Protein AF-A0A8J5T764-F1 (afdb_mo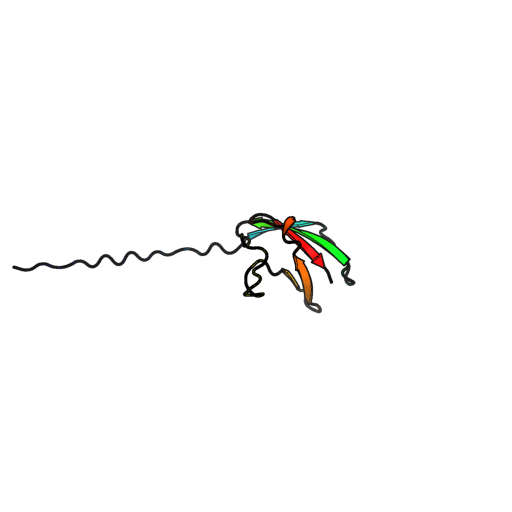nomer_lite)

Structure (mmCIF, N/CA/C/O backbone):
data_AF-A0A8J5T764-F1
#
_entry.id   AF-A0A8J5T764-F1
#
loop_
_atom_site.group_PDB
_atom_site.id
_atom_site.type_symbol
_atom_site.label_atom_id
_atom_site.label_alt_id
_atom_site.label_comp_id
_atom_site.label_asym_id
_atom_site.label_entity_id
_atom_site.label_seq_id
_atom_site.pdbx_PDB_ins_code
_atom_site.Cartn_x
_atom_site.Cartn_y
_atom_site.Cartn_z
_atom_site.occupancy
_atom_site.B_iso_or_equiv
_atom_site.auth_seq_id
_atom_site.auth_comp_id
_atom_site.auth_asym_id
_atom_site.auth_atom_id
_atom_site.pdbx_PDB_model_num
ATOM 1 N N . MET A 1 1 ? -49.563 -41.554 5.116 1.00 42.31 1 MET A N 1
ATOM 2 C CA . MET A 1 1 ? -48.183 -41.198 5.513 1.00 42.31 1 MET A CA 1
ATOM 3 C C . MET A 1 1 ? -47.397 -40.992 4.236 1.00 42.31 1 MET A C 1
ATOM 5 O O . MET A 1 1 ? -47.306 -41.958 3.507 1.00 42.31 1 MET A O 1
ATOM 9 N N . ASN A 1 2 ? -46.954 -39.773 3.913 1.00 38.25 2 ASN A N 1
ATOM 10 C CA . ASN A 1 2 ? -45.962 -39.508 2.859 1.00 38.25 2 ASN A CA 1
ATOM 11 C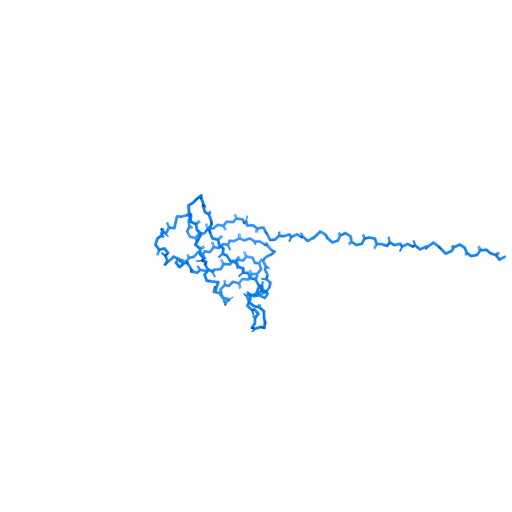 C . ASN A 1 2 ? -45.418 -38.085 3.049 1.00 38.25 2 ASN A C 1
ATOM 13 O O . ASN A 1 2 ? -45.900 -37.121 2.458 1.00 38.25 2 ASN A O 1
ATOM 17 N N . THR A 1 3 ? -44.442 -37.958 3.943 1.00 43.66 3 THR A N 1
ATOM 18 C CA . THR A 1 3 ? -43.759 -36.698 4.245 1.00 43.66 3 THR A CA 1
ATOM 19 C C . THR A 1 3 ? -42.656 -36.498 3.210 1.00 43.66 3 THR A C 1
ATOM 21 O O . THR A 1 3 ? -41.603 -37.126 3.294 1.00 43.66 3 THR A O 1
ATOM 24 N N . ARG A 1 4 ? -42.899 -35.665 2.193 1.00 49.91 4 ARG A N 1
ATOM 25 C CA . ARG A 1 4 ? -41.852 -35.248 1.250 1.00 49.91 4 ARG A CA 1
ATOM 26 C C . ARG A 1 4 ? -41.084 -34.093 1.886 1.00 49.91 4 ARG A C 1
ATOM 28 O O . ARG A 1 4 ? -41.552 -32.961 1.891 1.00 49.91 4 ARG A O 1
ATOM 35 N N . TRP A 1 5 ? -39.929 -34.407 2.459 1.00 51.12 5 TRP A N 1
ATOM 36 C CA . TRP A 1 5 ? -38.980 -33.429 2.977 1.00 51.12 5 TRP A CA 1
ATOM 37 C C . TRP A 1 5 ? -38.359 -32.681 1.794 1.00 51.12 5 TRP A C 1
ATOM 39 O O . TRP A 1 5 ? -37.525 -33.228 1.075 1.00 51.12 5 TRP A O 1
ATOM 49 N N . ALA A 1 6 ? -38.804 -31.451 1.547 1.00 52.25 6 ALA A N 1
ATOM 50 C CA . ALA A 1 6 ? -38.143 -30.558 0.607 1.00 52.25 6 ALA A CA 1
ATOM 51 C C . ALA A 1 6 ? -36.915 -29.952 1.305 1.00 52.25 6 ALA A C 1
ATOM 53 O O . ALA A 1 6 ? -37.043 -29.063 2.144 1.00 52.25 6 ALA A O 1
ATOM 54 N N . LEU A 1 7 ? -35.727 -30.470 0.991 1.00 55.59 7 LEU A N 1
ATOM 55 C CA . LEU A 1 7 ? -34.456 -29.865 1.385 1.00 55.59 7 LEU A CA 1
ATOM 56 C C . LEU A 1 7 ? -34.249 -28.592 0.551 1.00 55.59 7 LEU A C 1
ATOM 58 O O . LEU A 1 7 ? -33.860 -28.656 -0.613 1.00 55.59 7 LEU A O 1
ATOM 62 N N . LEU A 1 8 ? -34.539 -27.432 1.139 1.00 55.50 8 LEU A N 1
ATOM 63 C CA . LEU A 1 8 ? -34.137 -26.129 0.609 1.00 55.50 8 LEU A CA 1
ATOM 64 C C . LEU A 1 8 ? -32.647 -25.928 0.909 1.00 55.50 8 LEU A C 1
ATOM 66 O O . LEU A 1 8 ? -32.273 -25.479 1.990 1.00 55.50 8 LEU A O 1
ATOM 70 N N . ALA A 1 9 ? -31.789 -26.285 -0.044 1.00 58.59 9 ALA A N 1
ATOM 71 C CA . ALA A 1 9 ? -30.392 -25.873 -0.031 1.00 58.59 9 ALA A CA 1
ATOM 72 C C . ALA A 1 9 ? -30.323 -24.394 -0.448 1.00 58.59 9 ALA A C 1
ATOM 74 O O . ALA A 1 9 ? -30.412 -24.068 -1.631 1.00 58.59 9 ALA A O 1
ATOM 75 N N . ALA A 1 10 ? -30.219 -23.489 0.526 1.00 60.09 10 ALA A N 1
ATOM 76 C CA . ALA A 1 10 ? -29.937 -22.085 0.256 1.00 60.09 10 ALA A CA 1
ATOM 77 C C . ALA A 1 10 ? -28.468 -21.956 -0.172 1.00 60.09 10 ALA A C 1
ATOM 79 O O . ALA A 1 10 ? -27.558 -22.064 0.649 1.00 60.09 10 ALA A O 1
ATOM 80 N N . LEU A 1 11 ? -28.238 -21.761 -1.472 1.00 60.31 11 LEU A N 1
ATOM 81 C CA . LEU A 1 11 ? -26.926 -21.409 -2.002 1.00 60.31 11 LEU A CA 1
ATOM 82 C C . LEU A 1 11 ? -26.638 -19.954 -1.596 1.00 60.31 11 LEU A C 1
ATOM 84 O O . LEU A 1 11 ? -27.105 -19.014 -2.238 1.00 60.31 11 LEU A O 1
ATOM 88 N N . LEU A 1 12 ? -25.902 -19.761 -0.501 1.00 57.75 12 LEU A N 1
ATOM 89 C CA . LEU A 1 12 ? -25.308 -18.469 -0.166 1.00 57.75 12 LEU A CA 1
ATOM 90 C C . LEU A 1 12 ? -24.168 -18.211 -1.158 1.00 57.75 12 LEU A C 1
ATOM 92 O O . LEU A 1 12 ? -23.016 -18.560 -0.913 1.00 57.75 12 LEU A O 1
ATOM 96 N N . LEU A 1 13 ? -24.507 -17.631 -2.309 1.00 57.22 13 LEU A N 1
ATOM 97 C CA . LEU A 1 13 ? -23.542 -17.036 -3.228 1.00 57.22 13 LEU A CA 1
ATOM 98 C C . LEU A 1 13 ? -23.021 -15.747 -2.582 1.00 57.22 13 LEU A C 1
ATOM 100 O O . LEU A 1 13 ? -23.480 -14.651 -2.892 1.00 57.22 13 LEU A O 1
ATOM 104 N N . GLY A 1 14 ? -22.100 -15.884 -1.631 1.00 56.84 14 GLY A N 1
ATOM 105 C CA . GL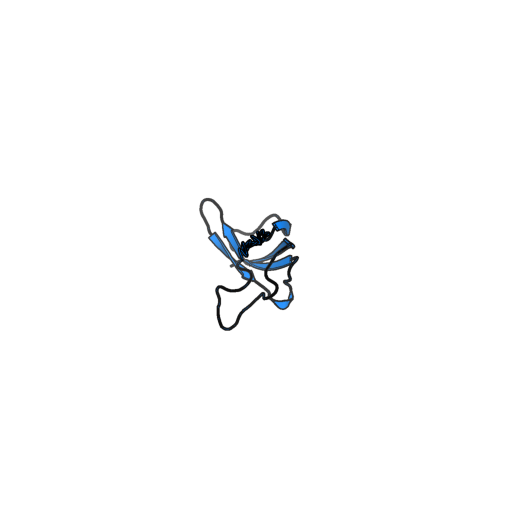Y A 1 14 ? -21.295 -14.759 -1.179 1.00 56.84 14 GLY A CA 1
ATOM 106 C C . GLY A 1 14 ? -20.406 -14.325 -2.336 1.00 56.84 14 GLY A C 1
ATOM 107 O O . GLY A 1 14 ? -19.440 -15.013 -2.661 1.00 56.84 14 GLY A O 1
ATOM 108 N N . ALA A 1 15 ? -20.741 -13.212 -2.987 1.00 60.34 15 ALA A N 1
ATOM 109 C CA . ALA A 1 15 ? -19.782 -12.526 -3.833 1.00 60.34 15 ALA A CA 1
ATOM 110 C C . ALA A 1 15 ? -18.685 -12.007 -2.898 1.00 60.34 15 ALA A C 1
ATOM 112 O O . ALA A 1 15 ? -18.920 -11.097 -2.107 1.00 60.34 15 ALA A O 1
ATOM 113 N N . ALA A 1 16 ? -17.507 -12.628 -2.927 1.00 58.19 16 ALA A N 1
ATOM 114 C CA . ALA A 1 16 ? -16.328 -12.003 -2.358 1.00 58.19 16 ALA A CA 1
ATOM 115 C C . ALA A 1 16 ? -16.038 -10.780 -3.233 1.00 58.19 16 ALA A C 1
ATOM 117 O O . ALA A 1 16 ? -15.454 -10.898 -4.311 1.00 58.19 16 ALA A O 1
ATOM 118 N N . GLU A 1 17 ? -16.541 -9.621 -2.818 1.00 61.06 17 GLU A N 1
ATOM 119 C CA . GLU A 1 17 ? -16.197 -8.343 -3.421 1.00 61.06 17 GLU A CA 1
ATOM 120 C C . GLU A 1 17 ? -14.714 -8.110 -3.119 1.00 61.06 17 GLU A C 1
ATOM 122 O O . GLU A 1 17 ? -14.341 -7.618 -2.057 1.00 61.06 17 GLU A O 1
ATOM 127 N N . GLY A 1 18 ? -13.845 -8.585 -4.016 1.00 70.06 18 GLY A N 1
ATOM 128 C CA . GLY A 1 18 ? -12.413 -8.338 -3.920 1.00 70.06 18 GLY A CA 1
ATOM 129 C C . GLY A 1 18 ? -12.149 -6.836 -3.847 1.00 70.06 18 GLY A C 1
ATOM 130 O O . GLY A 1 18 ? -12.882 -6.043 -4.450 1.00 70.06 18 GLY A O 1
ATOM 131 N N . GLY A 1 19 ? -11.107 -6.451 -3.107 1.00 82.38 19 GLY A N 1
ATOM 132 C CA . GLY A 1 19 ? -10.776 -5.047 -2.891 1.00 82.38 19 GLY A CA 1
ATOM 133 C C . GLY A 1 19 ? -10.698 -4.254 -4.199 1.00 82.38 19 GLY A C 1
ATOM 134 O O . GLY A 1 19 ? -10.133 -4.713 -5.192 1.00 82.38 19 GLY A O 1
ATOM 135 N N . GLN A 1 20 ? -11.288 -3.062 -4.205 1.00 92.00 20 GLN A N 1
ATOM 136 C CA . GLN A 1 20 ? -11.333 -2.158 -5.351 1.00 92.00 20 GLN A CA 1
ATOM 137 C C . GLN A 1 20 ? -10.387 -0.988 -5.116 1.00 92.00 20 GLN A C 1
ATOM 139 O O . GLN A 1 20 ? -10.459 -0.326 -4.083 1.00 92.00 20 GLN A O 1
ATOM 144 N N . ILE A 1 21 ? -9.526 -0.698 -6.090 1.00 94.31 21 ILE A N 1
ATOM 145 C CA . ILE A 1 21 ? -8.642 0.471 -6.057 1.00 94.31 21 ILE A CA 1
ATOM 146 C C . ILE A 1 21 ? -9.333 1.624 -6.787 1.00 94.31 21 ILE A C 1
ATOM 148 O O . ILE A 1 21 ? -9.694 1.499 -7.954 1.00 94.31 21 ILE A O 1
ATOM 152 N N . THR A 1 22 ? -9.486 2.762 -6.113 1.00 96.62 22 THR A N 1
ATOM 153 C CA . THR A 1 22 ? -10.094 3.983 -6.668 1.00 96.62 22 THR A CA 1
ATOM 154 C C . THR A 1 22 ? -9.076 5.078 -6.964 1.00 96.62 22 THR A C 1
ATOM 156 O O . THR A 1 22 ? -9.379 6.011 -7.705 1.00 96.62 22 THR A O 1
ATOM 159 N N . GLY A 1 23 ? -7.865 4.993 -6.409 1.00 95.69 23 GLY A N 1
ATOM 160 C CA . GLY A 1 23 ? -6.847 6.017 -6.616 1.00 95.69 23 GLY A CA 1
ATOM 161 C C . GLY A 1 23 ? -5.496 5.680 -6.003 1.00 95.69 23 GLY A C 1
ATOM 162 O O . GLY A 1 23 ? -5.350 4.726 -5.236 1.00 95.69 23 GLY A O 1
ATOM 163 N N . ARG A 1 24 ? -4.491 6.484 -6.364 1.00 94.94 24 ARG A N 1
ATOM 164 C CA . ARG A 1 24 ? -3.127 6.389 -5.836 1.00 94.94 24 ARG A CA 1
ATOM 165 C C . ARG A 1 24 ? -2.443 7.756 -5.786 1.00 94.94 24 ARG A C 1
ATOM 167 O O . ARG A 1 24 ? -2.691 8.594 -6.653 1.00 94.94 24 ARG A O 1
ATOM 174 N N . SER A 1 25 ? -1.563 7.963 -4.812 1.00 94.69 25 SER A N 1
ATOM 175 C CA . SER A 1 25 ? -0.732 9.163 -4.687 1.00 94.69 25 SER A CA 1
ATOM 176 C C . SER A 1 25 ? 0.622 8.842 -4.038 1.00 94.69 25 SER A C 1
ATOM 178 O O . SER A 1 25 ? 0.627 8.155 -3.017 1.00 94.69 25 SER A O 1
ATOM 180 N N . PRO A 1 26 ? 1.750 9.350 -4.563 1.00 92.69 26 PRO A N 1
ATOM 181 C CA . PRO A 1 26 ? 1.855 10.113 -5.807 1.00 92.69 26 PRO A CA 1
ATOM 182 C C . PRO A 1 26 ? 1.586 9.234 -7.041 1.00 92.69 26 PRO A C 1
ATOM 184 O O . PRO A 1 26 ? 1.621 8.007 -6.977 1.00 92.69 26 PRO A O 1
ATOM 187 N N . TYR A 1 27 ? 1.277 9.865 -8.179 1.00 86.94 27 TYR A N 1
ATOM 188 C CA . TYR A 1 27 ? 1.050 9.134 -9.433 1.00 86.94 27 TYR A CA 1
ATOM 189 C C . TYR A 1 27 ? 2.359 8.629 -10.058 1.00 86.94 27 TYR A C 1
ATOM 191 O O . TYR A 1 27 ? 2.371 7.580 -10.700 1.00 86.94 27 TYR A O 1
ATOM 199 N N . TRP A 1 28 ? 3.445 9.373 -9.849 1.00 84.12 28 TRP A N 1
ATOM 200 C CA . TRP A 1 28 ? 4.787 9.051 -10.317 1.00 84.12 28 TRP A CA 1
ATOM 201 C C . TRP A 1 28 ? 5.638 8.576 -9.147 1.00 84.12 28 TRP A C 1
ATOM 203 O O . TRP A 1 28 ? 5.592 9.163 -8.065 1.00 84.12 28 TRP A O 1
ATOM 213 N N . LEU A 1 29 ? 6.400 7.515 -9.380 1.00 83.12 29 LEU A N 1
ATOM 214 C CA . LEU A 1 29 ? 7.262 6.883 -8.393 1.00 83.12 29 LEU A CA 1
ATOM 215 C C . LEU A 1 29 ? 8.702 6.896 -8.897 1.00 83.12 29 LEU A C 1
ATOM 217 O O . LEU A 1 29 ? 8.947 7.043 -10.091 1.00 83.12 29 LEU A O 1
ATOM 221 N N . SER A 1 30 ? 9.638 6.773 -7.963 1.00 78.62 30 SER A N 1
ATOM 222 C CA . SER A 1 30 ? 11.049 6.575 -8.272 1.00 78.62 30 SER A CA 1
ATOM 223 C C . SER A 1 30 ? 11.301 5.097 -8.556 1.00 78.62 30 SER A C 1
ATOM 225 O O . SER A 1 30 ? 10.886 4.254 -7.757 1.00 78.62 30 SER A O 1
ATOM 227 N N . ASP A 1 31 ? 12.037 4.795 -9.626 1.00 73.69 31 ASP A N 1
ATOM 228 C CA . ASP A 1 31 ? 12.505 3.433 -9.925 1.00 73.69 31 ASP A CA 1
ATOM 229 C C . ASP A 1 31 ? 13.474 2.912 -8.849 1.00 73.69 31 ASP A C 1
ATOM 231 O O . ASP A 1 31 ? 13.663 1.712 -8.696 1.00 73.69 31 ASP A O 1
ATOM 235 N N . SER A 1 32 ? 14.074 3.813 -8.064 1.00 74.75 32 SER A N 1
ATOM 236 C CA . SER A 1 32 ? 14.969 3.478 -6.946 1.00 74.75 32 SER A CA 1
ATOM 237 C C . SER A 1 32 ? 14.250 3.318 -5.598 1.00 74.75 32 SER A C 1
ATOM 239 O O . SER A 1 32 ? 14.914 3.291 -4.564 1.00 74.75 32 SER A O 1
ATOM 241 N N . GLY A 1 33 ? 12.913 3.285 -5.578 1.00 78.44 33 GLY A N 1
ATOM 242 C CA . GLY A 1 33 ? 12.134 3.155 -4.344 1.00 78.44 33 GLY A CA 1
ATOM 243 C C . GLY A 1 33 ? 12.157 4.410 -3.457 1.00 78.44 33 GLY A C 1
ATOM 244 O O . GLY A 1 33 ? 12.344 5.533 -3.935 1.00 78.44 33 GLY A O 1
ATOM 245 N N . GLY A 1 34 ? 11.911 4.231 -2.156 1.00 84.12 34 GLY A N 1
ATOM 246 C CA . GLY A 1 34 ? 11.979 5.295 -1.145 1.00 84.12 34 GLY A CA 1
ATOM 247 C C . GLY A 1 34 ? 10.805 6.278 -1.149 1.00 84.12 34 GLY A C 1
ATOM 248 O O . GLY A 1 34 ? 10.907 7.358 -0.568 1.00 84.12 34 GLY A O 1
ATOM 249 N N . VAL A 1 35 ? 9.692 5.928 -1.799 1.00 91.25 35 VAL A N 1
ATOM 250 C CA . VAL A 1 35 ? 8.498 6.778 -1.890 1.00 91.25 35 VAL A CA 1
ATOM 251 C C . VAL A 1 35 ? 7.387 6.224 -1.004 1.00 91.25 35 VAL A C 1
ATOM 253 O O . VAL A 1 35 ? 7.083 5.033 -1.041 1.00 91.25 35 VAL A O 1
ATOM 256 N N . THR A 1 36 ? 6.736 7.105 -0.243 1.00 95.25 36 THR A N 1
ATOM 257 C CA . THR A 1 36 ? 5.506 6.772 0.482 1.00 95.25 36 THR A CA 1
ATOM 258 C C . THR A 1 36 ? 4.319 6.844 -0.477 1.00 95.25 36 THR A C 1
ATOM 260 O O . THR A 1 36 ? 3.936 7.923 -0.932 1.00 95.25 36 THR A O 1
ATOM 263 N N . LEU A 1 37 ? 3.735 5.689 -0.779 1.00 95.19 37 LEU A N 1
ATOM 264 C CA . LEU A 1 37 ? 2.558 5.527 -1.622 1.00 95.19 37 LEU A CA 1
ATOM 265 C C . LEU A 1 37 ? 1.300 5.422 -0.755 1.00 95.19 37 LEU A C 1
ATOM 267 O O . LEU A 1 37 ? 1.246 4.651 0.198 1.00 95.19 37 LEU A O 1
ATOM 271 N N . THR A 1 38 ? 0.264 6.166 -1.123 1.00 96.94 38 THR A N 1
ATOM 272 C CA . THR A 1 38 ? -1.101 6.011 -0.612 1.00 96.94 38 THR A CA 1
ATOM 273 C C . THR A 1 38 ? -1.984 5.464 -1.722 1.00 96.94 38 THR A C 1
ATOM 275 O O . THR A 1 38 ? -2.122 6.095 -2.767 1.00 96.94 38 THR A O 1
ATOM 278 N N . ILE A 1 39 ? -2.604 4.312 -1.492 1.00 95.69 39 ILE A N 1
ATOM 279 C CA . ILE A 1 39 ? -3.594 3.678 -2.366 1.00 95.69 39 ILE A CA 1
ATOM 280 C C . ILE A 1 39 ? -4.959 3.859 -1.709 1.00 95.69 39 ILE A C 1
ATOM 282 O O . ILE A 1 39 ? -5.132 3.489 -0.551 1.00 95.69 39 ILE A O 1
ATOM 286 N N . THR A 1 40 ? -5.929 4.426 -2.419 1.00 97.50 40 THR A N 1
ATOM 287 C CA . THR A 1 40 ? -7.309 4.586 -1.937 1.00 97.50 40 THR A CA 1
ATOM 288 C C . THR A 1 40 ? -8.220 3.562 -2.591 1.00 97.50 40 THR A C 1
ATOM 290 O O . THR A 1 40 ? -8.020 3.206 -3.754 1.00 97.50 40 THR A O 1
ATOM 293 N N . GLY A 1 41 ? -9.225 3.093 -1.858 1.00 95.56 41 GLY A N 1
ATOM 294 C CA . GLY A 1 41 ? -10.096 2.026 -2.327 1.00 95.56 41 GLY A CA 1
ATOM 295 C C . GLY A 1 41 ? -11.159 1.593 -1.324 1.00 95.56 41 GLY A C 1
ATOM 296 O O . GLY A 1 41 ? -11.564 2.347 -0.436 1.00 95.56 41 GLY A O 1
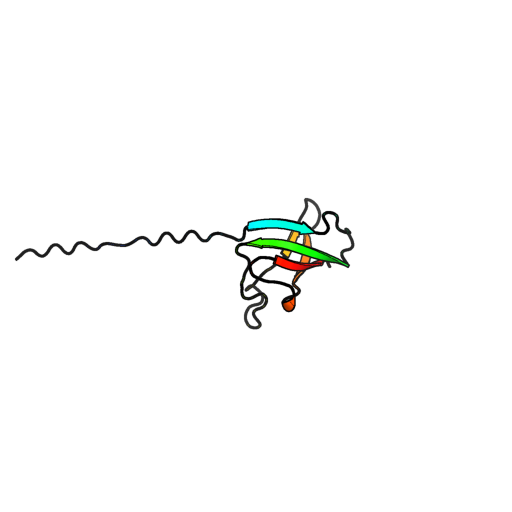ATOM 297 N N . SER A 1 42 ? -11.619 0.361 -1.480 1.00 93.94 42 SER A N 1
ATOM 298 C CA . SER A 1 42 ? -12.528 -0.328 -0.563 1.00 93.94 42 SER A CA 1
ATOM 299 C C . SER A 1 42 ? -12.245 -1.827 -0.570 1.00 93.94 42 SER A C 1
ATOM 301 O O . SER A 1 42 ? -11.649 -2.340 -1.513 1.00 93.94 42 SER A O 1
ATOM 303 N N . GLY A 1 43 ? -12.673 -2.540 0.475 1.00 90.56 43 GLY A N 1
ATOM 304 C CA . GLY A 1 43 ? -12.502 -3.995 0.563 1.00 90.56 43 GLY A CA 1
ATOM 305 C C . GLY A 1 43 ? -11.055 -4.438 0.804 1.00 90.56 43 GLY A C 1
ATOM 306 O O . GLY A 1 43 ? -10.709 -5.582 0.518 1.00 90.56 43 GLY A O 1
ATOM 307 N N . PHE A 1 44 ? -10.197 -3.542 1.304 1.00 91.12 44 PHE A N 1
ATOM 308 C CA . PHE A 1 44 ? -8.883 -3.929 1.817 1.00 91.12 44 PHE A CA 1
ATOM 309 C C . PHE A 1 44 ? -9.041 -4.676 3.142 1.00 91.12 44 PHE A C 1
ATOM 311 O O . PHE A 1 44 ? -10.025 -4.466 3.854 1.00 91.12 44 PHE A O 1
ATOM 318 N N . SER A 1 45 ? -8.069 -5.530 3.476 1.00 88.62 45 SER A N 1
ATOM 319 C CA . SER A 1 45 ? -8.085 -6.288 4.732 1.00 88.62 45 SER A CA 1
ATOM 320 C C . SER A 1 45 ? -8.276 -5.343 5.918 1.00 88.62 45 SER A C 1
ATOM 322 O O . SER A 1 45 ? -7.695 -4.259 5.913 1.00 88.62 45 SER A O 1
ATOM 324 N N . GLU A 1 46 ? -9.069 -5.731 6.919 1.00 84.25 46 GLU A N 1
ATOM 325 C CA . GLU A 1 46 ? -9.139 -5.032 8.212 1.00 84.25 46 GLU A CA 1
ATOM 326 C C . GLU A 1 46 ? -7.851 -5.252 9.006 1.00 84.25 46 GLU A C 1
ATOM 328 O O . GLU A 1 46 ? -7.249 -4.303 9.515 1.00 84.25 46 GLU A O 1
ATOM 333 N N . ASP A 1 47 ? -7.390 -6.501 9.034 1.00 83.38 47 ASP A N 1
ATOM 334 C CA . ASP A 1 47 ? -6.135 -6.887 9.658 1.00 83.38 47 ASP A CA 1
ATOM 335 C C . ASP A 1 47 ? -4.977 -6.560 8.705 1.00 83.38 47 ASP A C 1
ATOM 337 O O . ASP A 1 47 ? -4.769 -7.245 7.704 1.00 83.38 47 ASP A O 1
ATOM 341 N N . GLN A 1 48 ? -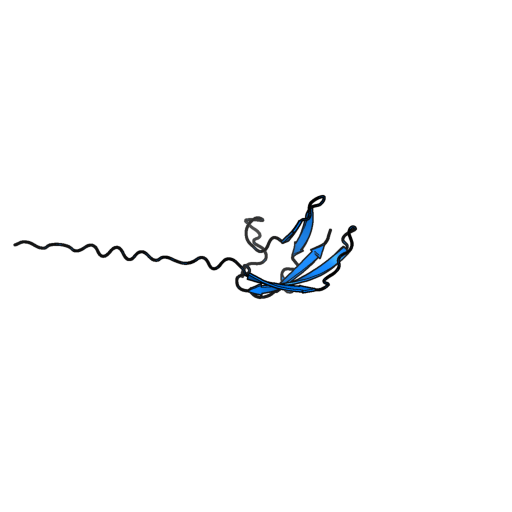4.266 -5.457 8.958 1.00 79.38 48 GLN A N 1
ATOM 342 C CA . GLN A 1 48 ? -3.127 -5.043 8.124 1.00 79.38 48 GLN A CA 1
ATOM 343 C C . GLN A 1 48 ? -1.915 -5.959 8.313 1.00 79.38 48 GLN A C 1
ATOM 345 O O . GLN A 1 48 ? -1.058 -6.022 7.435 1.00 79.38 48 GLN A O 1
ATOM 350 N N . PHE A 1 49 ? -1.828 -6.619 9.469 1.00 73.00 49 PHE A N 1
ATOM 351 C CA . PHE A 1 49 ? -0.671 -7.391 9.882 1.00 73.00 49 PHE A CA 1
ATOM 352 C C . PHE A 1 49 ? -1.089 -8.498 10.830 1.00 73.00 49 PHE A C 1
ATOM 354 O O . PHE A 1 49 ? -1.449 -8.248 11.981 1.00 73.00 49 PHE A O 1
ATOM 361 N N . ASN A 1 50 ? -0.898 -9.729 10.378 1.00 71.12 50 ASN A N 1
ATOM 362 C CA . ASN A 1 50 ? -1.037 -10.880 11.237 1.00 71.12 50 ASN A CA 1
ATOM 363 C C . ASN A 1 50 ? 0.340 -11.401 11.664 1.00 71.12 50 ASN A C 1
ATOM 365 O O . ASN A 1 50 ? 1.151 -11.831 10.846 1.00 71.12 50 ASN A O 1
ATOM 369 N N . GLN A 1 51 ? 0.602 -11.400 12.970 1.00 66.75 51 GLN A N 1
ATOM 370 C CA . GLN A 1 51 ? 1.875 -11.876 13.525 1.00 66.75 51 GLN A CA 1
ATOM 371 C C . GLN A 1 51 ? 2.092 -13.394 13.386 1.00 66.75 51 GLN A C 1
ATOM 373 O O . GLN A 1 51 ? 3.212 -13.865 13.579 1.00 66.75 51 GLN A O 1
ATOM 378 N N . PHE A 1 52 ? 1.034 -14.160 13.106 1.00 76.06 52 PHE A N 1
ATOM 379 C CA . PHE A 1 52 ? 1.083 -15.619 12.993 1.00 76.06 52 PHE A CA 1
ATOM 380 C C . PHE A 1 52 ? 1.116 -16.099 11.541 1.00 76.06 52 PHE A C 1
ATOM 382 O O . PHE A 1 52 ? 1.582 -17.208 11.286 1.00 76.06 52 PHE A O 1
ATOM 389 N N . ASP A 1 53 ? 0.659 -15.269 10.603 1.00 71.56 53 ASP A N 1
ATOM 390 C CA . ASP A 1 53 ? 0.663 -15.580 9.180 1.00 71.56 53 ASP A CA 1
ATOM 391 C C . ASP A 1 53 ? 1.012 -14.328 8.349 1.00 71.56 53 ASP A C 1
ATOM 393 O O . ASP A 1 53 ? 0.163 -13.461 8.144 1.00 71.56 53 ASP A O 1
ATOM 397 N N . PRO A 1 54 ? 2.242 -14.230 7.81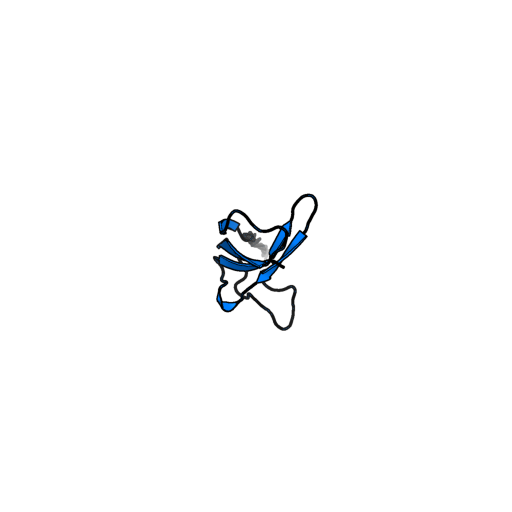2 1.00 66.31 54 PRO A N 1
ATOM 398 C CA . PRO A 1 54 ? 2.674 -13.082 7.016 1.00 66.31 54 PRO A CA 1
ATOM 399 C C . PRO A 1 54 ? 1.975 -12.989 5.649 1.00 66.31 54 PRO A C 1
ATOM 401 O O . PRO A 1 54 ? 2.219 -12.042 4.901 1.00 66.31 54 PRO A O 1
ATOM 404 N N . THR A 1 55 ? 1.155 -13.979 5.282 1.00 68.81 55 THR A N 1
ATOM 405 C CA . THR A 1 55 ? 0.322 -13.956 4.073 1.00 68.81 55 THR A CA 1
ATOM 406 C C . THR A 1 55 ? -1.056 -13.349 4.318 1.00 68.81 55 THR A C 1
ATOM 408 O O . THR A 1 55 ? -1.738 -12.999 3.354 1.00 68.81 55 THR A O 1
ATOM 411 N N . LEU A 1 56 ? -1.452 -13.181 5.585 1.00 73.56 56 LEU A N 1
ATOM 412 C CA . LEU A 1 56 ? -2.692 -12.513 5.956 1.00 73.56 56 LEU A CA 1
ATOM 413 C C . LEU A 1 56 ? -2.476 -11.001 6.048 1.00 73.56 56 LEU A C 1
ATOM 415 O O . LEU A 1 56 ? -1.539 -10.514 6.682 1.00 73.56 56 LEU A O 1
ATOM 419 N N . GLY A 1 57 ? -3.387 -10.265 5.417 1.00 84.19 57 GLY A N 1
ATOM 420 C CA . GLY A 1 57 ? -3.405 -8.810 5.397 1.00 84.19 57 GLY A CA 1
ATOM 421 C C . GLY A 1 57 ? -3.196 -8.220 4.010 1.00 84.19 57 GLY A C 1
ATOM 422 O O . GLY A 1 57 ? -3.396 -8.875 2.987 1.00 84.19 57 GLY A O 1
ATOM 423 N N . ASN A 1 58 ? -2.835 -6.939 3.973 1.00 87.69 58 ASN A N 1
ATOM 424 C CA . ASN A 1 58 ? -2.631 -6.230 2.717 1.00 87.69 58 ASN A CA 1
ATOM 425 C C . ASN A 1 58 ? -1.184 -6.409 2.247 1.00 87.69 58 ASN A C 1
ATOM 427 O O . ASN A 1 58 ? -0.245 -5.987 2.917 1.00 87.69 58 ASN A O 1
ATOM 431 N N . ARG A 1 59 ? -1.001 -6.992 1.059 1.00 88.88 59 ARG A N 1
ATOM 432 C CA . ARG A 1 59 ? 0.293 -7.068 0.371 1.00 88.88 59 ARG A CA 1
ATOM 433 C C . ARG A 1 59 ? 0.250 -6.208 -0.881 1.00 88.88 59 ARG A C 1
ATOM 435 O O . ARG A 1 59 ? -0.633 -6.375 -1.717 1.00 88.88 59 ARG A O 1
ATOM 442 N N . VAL A 1 60 ? 1.226 -5.316 -1.025 1.00 90.88 60 VAL A N 1
ATOM 443 C CA . VAL A 1 60 ? 1.305 -4.393 -2.160 1.00 90.88 60 VAL A CA 1
ATOM 444 C C . VAL A 1 60 ? 2.587 -4.651 -2.941 1.00 90.88 60 VAL A C 1
ATOM 446 O O . VAL A 1 60 ? 3.690 -4.535 -2.409 1.00 90.88 60 VAL A O 1
ATOM 449 N N . ILE A 1 61 ? 2.423 -4.995 -4.217 1.00 91.06 61 ILE A N 1
ATOM 450 C CA . ILE A 1 61 ? 3.511 -5.152 -5.181 1.00 91.06 61 ILE A CA 1
ATOM 451 C C . ILE A 1 61 ? 3.155 -4.301 -6.393 1.00 91.06 61 ILE A C 1
ATOM 453 O O . ILE A 1 61 ? 2.069 -4.437 -6.957 1.00 91.06 61 ILE A O 1
ATOM 457 N N . LEU A 1 62 ? 4.063 -3.417 -6.779 1.00 89.19 62 LEU A N 1
ATOM 458 C CA . LEU A 1 62 ? 3.958 -2.643 -8.005 1.00 89.19 62 LEU A CA 1
ATOM 459 C C . LEU A 1 62 ? 4.686 -3.413 -9.094 1.00 89.19 62 LEU A C 1
ATOM 461 O O . LEU A 1 62 ? 5.859 -3.729 -8.928 1.00 89.19 62 LEU A O 1
ATOM 465 N N . VAL A 1 63 ? 3.995 -3.732 -10.181 1.00 89.81 63 VAL A N 1
ATOM 466 C CA . VAL A 1 63 ? 4.552 -4.539 -11.270 1.00 89.81 63 VAL A CA 1
ATOM 467 C C . VAL A 1 63 ? 4.475 -3.777 -12.585 1.00 89.81 63 VAL A C 1
ATOM 469 O O . VAL A 1 63 ? 3.484 -3.096 -12.858 1.00 89.81 63 VAL A O 1
ATOM 472 N N . ASN A 1 64 ? 5.525 -3.893 -13.389 1.00 86.44 64 ASN A N 1
ATOM 473 C CA . ASN A 1 64 ? 5.547 -3.508 -14.797 1.00 86.44 64 ASN A CA 1
ATOM 474 C C . ASN A 1 64 ? 6.173 -4.659 -15.621 1.00 86.44 64 ASN A C 1
ATOM 476 O O . ASN A 1 64 ? 6.373 -5.756 -15.098 1.00 86.44 64 ASN A O 1
ATOM 480 N N . ASP A 1 65 ? 6.470 -4.429 -16.901 1.00 91.44 65 ASP A N 1
ATOM 481 C CA . ASP A 1 65 ? 7.017 -5.463 -17.797 1.00 91.44 65 ASP A CA 1
ATOM 482 C C . ASP A 1 65 ? 8.457 -5.906 -17.455 1.00 91.44 65 ASP A C 1
ATOM 484 O O . ASP A 1 65 ? 8.933 -6.923 -17.964 1.00 91.44 65 ASP A O 1
ATOM 488 N N . HIS A 1 66 ? 9.162 -5.154 -16.611 1.00 88.19 66 HIS A N 1
ATOM 489 C CA . HIS A 1 66 ? 10.583 -5.332 -16.307 1.00 88.19 66 HIS A CA 1
ATOM 490 C C . HIS A 1 66 ? 10.858 -5.609 -14.824 1.00 88.19 66 HIS A C 1
ATOM 492 O O . HIS A 1 66 ? 11.763 -6.379 -14.509 1.00 88.19 66 HIS A O 1
ATOM 498 N N . ASP A 1 67 ? 10.057 -5.036 -13.929 1.00 85.56 67 ASP A N 1
ATOM 499 C CA . ASP A 1 67 ? 10.340 -4.917 -12.507 1.00 85.56 67 ASP A CA 1
ATOM 500 C C . ASP A 1 67 ? 9.108 -5.195 -11.643 1.00 85.56 67 ASP A C 1
ATOM 502 O O . ASP A 1 67 ? 7.954 -4.935 -12.005 1.00 85.56 67 ASP A O 1
ATOM 506 N N . ALA A 1 68 ? 9.388 -5.685 -10.437 1.00 89.44 68 ALA A N 1
ATOM 507 C CA . ALA A 1 68 ? 8.425 -5.826 -9.361 1.00 89.44 68 ALA A CA 1
ATOM 508 C C . ALA A 1 68 ? 8.988 -5.165 -8.099 1.00 89.44 68 ALA A C 1
ATOM 510 O O . ALA A 1 68 ? 9.969 -5.633 -7.521 1.00 89.44 68 ALA A O 1
ATOM 511 N N . ILE A 1 69 ? 8.345 -4.086 -7.663 1.00 88.38 69 ILE A N 1
ATOM 512 C CA . ILE A 1 69 ? 8.744 -3.304 -6.494 1.00 88.38 69 ILE A CA 1
ATOM 513 C C . ILE A 1 69 ? 7.796 -3.642 -5.345 1.00 88.38 69 ILE A C 1
ATOM 515 O O . ILE A 1 69 ? 6.585 -3.412 -5.421 1.00 88.38 69 ILE A O 1
ATOM 519 N N . ASN A 1 70 ? 8.347 -4.191 -4.263 1.00 90.31 70 ASN A N 1
ATOM 520 C CA . ASN A 1 70 ? 7.583 -4.427 -3.041 1.00 90.31 70 ASN A CA 1
ATOM 521 C C . ASN A 1 70 ? 7.338 -3.105 -2.305 1.00 90.31 70 ASN A C 1
ATOM 523 O O . ASN A 1 70 ? 8.203 -2.228 -2.268 1.00 90.31 70 ASN A O 1
ATOM 527 N N . CYS A 1 71 ? 6.167 -2.991 -1.682 1.00 91.06 71 CYS A N 1
ATOM 528 C CA . CYS A 1 71 ? 5.821 -1.858 -0.837 1.00 91.06 71 CYS A CA 1
ATOM 529 C C . CYS A 1 71 ? 5.545 -2.346 0.590 1.00 91.06 71 CYS A C 1
ATOM 531 O O . CYS A 1 71 ? 4.648 -3.164 0.806 1.00 91.06 71 CYS A O 1
ATOM 533 N N . ASP A 1 72 ? 6.301 -1.854 1.570 1.00 92.00 72 ASP A N 1
ATOM 534 C CA . ASP A 1 72 ? 6.093 -2.210 2.974 1.00 92.00 72 ASP A CA 1
ATOM 535 C C . ASP A 1 72 ? 4.898 -1.441 3.528 1.00 92.00 72 ASP A C 1
ATOM 537 O O . ASP A 1 72 ? 4.940 -0.212 3.644 1.00 92.00 72 ASP A O 1
ATOM 541 N N . VAL A 1 73 ? 3.828 -2.155 3.868 1.00 92.50 73 VAL A N 1
ATOM 542 C CA . VAL A 1 73 ? 2.612 -1.554 4.421 1.00 92.50 73 VAL A CA 1
ATOM 543 C C . VAL A 1 73 ? 2.881 -0.953 5.799 1.00 92.50 73 VAL A C 1
ATOM 545 O O . VAL A 1 73 ? 3.472 -1.569 6.684 1.00 92.50 73 VAL A O 1
ATOM 548 N N . ILE A 1 74 ? 2.414 0.280 5.984 1.00 92.81 74 ILE A N 1
ATOM 549 C CA . ILE A 1 74 ? 2.440 1.000 7.251 1.00 92.81 74 ILE A CA 1
ATOM 550 C C . ILE A 1 74 ? 1.095 0.764 7.939 1.00 92.81 74 ILE A C 1
ATOM 552 O O . ILE A 1 74 ? 0.107 1.455 7.673 1.00 92.81 74 ILE A O 1
ATOM 556 N N . ASN A 1 75 ? 1.061 -0.225 8.831 1.00 90.62 75 ASN A N 1
ATOM 557 C CA . ASN A 1 75 ? -0.170 -0.741 9.443 1.00 90.62 75 ASN A CA 1
ATOM 558 C C . ASN A 1 75 ? -1.036 0.347 10.087 1.00 90.62 75 ASN A C 1
ATOM 560 O O . ASN A 1 75 ? -2.226 0.431 9.817 1.00 90.62 75 ASN A O 1
ATOM 564 N N . TYR A 1 76 ? -0.440 1.225 10.898 1.00 91.00 76 TYR A N 1
ATOM 565 C CA . TYR A 1 76 ? -1.180 2.256 11.638 1.00 91.00 76 TYR A CA 1
ATOM 566 C C . TYR A 1 76 ? -1.702 3.404 10.756 1.00 91.00 76 TYR A C 1
ATOM 568 O O . TYR A 1 76 ? -2.491 4.227 11.218 1.00 91.00 76 TYR A O 1
ATOM 576 N N . LEU A 1 77 ? -1.261 3.481 9.496 1.00 94.38 77 LEU A N 1
ATOM 577 C CA . LEU A 1 77 ? -1.761 4.439 8.508 1.00 94.38 77 LEU A CA 1
ATOM 578 C C . LEU A 1 77 ? -2.722 3.799 7.503 1.00 94.38 77 LEU A C 1
ATOM 580 O O . LEU A 1 77 ? -3.296 4.521 6.687 1.00 94.38 77 LEU A O 1
ATOM 584 N N . SER A 1 78 ? -2.909 2.483 7.564 1.00 94.12 78 SER A N 1
ATOM 585 C CA . SER A 1 78 ? -3.717 1.716 6.620 1.00 94.12 78 SER A CA 1
ATOM 586 C C . SER A 1 78 ? -5.021 1.250 7.268 1.00 94.12 78 SER A C 1
ATOM 588 O O . SER A 1 78 ? -5.108 1.081 8.482 1.00 94.12 78 SER A O 1
ATOM 590 N N . ASN A 1 79 ? -6.065 1.103 6.461 1.00 92.94 79 ASN A N 1
ATOM 591 C CA . ASN A 1 79 ? -7.381 0.620 6.864 1.00 92.94 79 ASN A CA 1
ATOM 592 C C . ASN A 1 79 ? -8.129 0.035 5.652 1.00 92.94 79 ASN A C 1
ATOM 594 O O . ASN A 1 79 ? -7.598 -0.033 4.545 1.00 92.94 79 ASN A O 1
ATOM 598 N N . THR A 1 80 ? -9.390 -0.342 5.843 1.00 93.06 80 THR A N 1
ATOM 599 C CA . THR A 1 80 ? -10.244 -0.962 4.814 1.00 93.06 80 THR A CA 1
ATOM 600 C C . THR A 1 80 ? -10.489 -0.106 3.565 1.00 93.06 80 THR A C 1
ATOM 602 O O . THR A 1 80 ? -10.957 -0.631 2.552 1.00 93.06 80 THR A O 1
ATOM 605 N N . ASN A 1 81 ? -10.165 1.192 3.605 1.00 95.56 81 ASN A N 1
ATOM 606 C CA . ASN A 1 81 ? -10.361 2.145 2.511 1.00 95.56 81 ASN A CA 1
ATOM 607 C C . ASN A 1 81 ? -9.076 2.819 2.007 1.00 95.56 81 ASN A C 1
ATOM 609 O O . ASN A 1 81 ? -9.107 3.535 1.000 1.00 95.56 81 ASN A O 1
ATOM 613 N N . LYS A 1 82 ? -7.938 2.630 2.683 1.00 95.25 82 LYS A N 1
ATOM 614 C CA . LYS A 1 82 ? -6.640 3.103 2.194 1.00 95.25 82 LYS A CA 1
ATOM 615 C C . LYS A 1 82 ? -5.494 2.221 2.664 1.00 95.25 82 LYS A C 1
ATOM 617 O O . LYS A 1 82 ? -5.462 1.810 3.818 1.00 95.25 82 LYS A O 1
ATOM 622 N N . ILE A 1 83 ? -4.502 2.037 1.807 1.00 95.25 83 ILE A N 1
ATOM 623 C CA . ILE A 1 83 ? -3.225 1.420 2.161 1.00 95.25 83 ILE A CA 1
ATOM 624 C C . ILE A 1 83 ? -2.143 2.482 2.013 1.00 95.25 83 ILE A C 1
ATOM 626 O O . ILE A 1 83 ? -2.047 3.128 0.971 1.00 95.25 83 ILE A O 1
ATOM 630 N N . VAL A 1 84 ? -1.336 2.671 3.050 1.00 95.88 84 VAL A N 1
ATOM 631 C CA . VAL A 1 84 ? -0.147 3.526 3.003 1.00 95.88 84 VAL A CA 1
ATOM 632 C C . VAL A 1 84 ? 1.068 2.625 3.131 1.00 95.88 84 VAL A C 1
ATOM 634 O O . VAL A 1 84 ? 1.134 1.820 4.056 1.00 95.88 84 VAL A O 1
ATOM 637 N N . CYS A 1 85 ? 2.017 2.727 2.208 1.00 94.19 85 CYS A N 1
ATOM 638 C CA . CYS A 1 85 ? 3.185 1.856 2.171 1.00 94.19 85 CYS A CA 1
ATOM 639 C C . CYS A 1 85 ? 4.429 2.592 1.653 1.00 94.19 85 CYS A C 1
ATOM 641 O O . CYS A 1 85 ? 4.309 3.630 1.003 1.00 94.19 85 CYS A O 1
ATOM 643 N N . ASN A 1 86 ? 5.622 2.074 1.944 1.00 94.75 86 ASN A N 1
ATOM 644 C CA . ASN A 1 86 ? 6.887 2.609 1.429 1.00 94.75 86 ASN A CA 1
ATOM 645 C C . ASN A 1 86 ? 7.484 1.664 0.386 1.00 94.75 86 ASN A C 1
ATOM 647 O O . ASN A 1 86 ? 7.630 0.475 0.659 1.00 94.75 86 ASN A O 1
ATOM 651 N N . THR A 1 87 ? 7.848 2.181 -0.787 1.00 92.25 87 THR A N 1
ATOM 652 C CA . THR A 1 87 ? 8.537 1.389 -1.816 1.00 92.25 87 THR A CA 1
ATOM 653 C C . THR A 1 87 ? 9.997 1.131 -1.436 1.00 92.25 87 THR A C 1
ATOM 655 O O . THR A 1 87 ? 10.651 1.994 -0.841 1.00 92.25 87 THR A O 1
ATOM 658 N N . ARG A 1 88 ? 10.499 -0.059 -1.775 1.00 81.31 88 ARG A N 1
ATOM 659 C CA . ARG A 1 88 ? 11.875 -0.520 -1.524 1.00 81.31 88 ARG A CA 1
ATOM 660 C C . ARG A 1 88 ? 12.698 -0.579 -2.798 1.00 81.31 88 ARG A C 1
ATOM 662 O O . ARG A 1 88 ? 12.108 -0.919 -3.843 1.00 81.31 88 ARG A O 1
#

Foldseek 3Di:
DDDDDDPPPPPPPPPLPAKDWDDKPPPDADPVWFDKMKTFTAQFAQPQDDPVDRVPGDWDWDDDPPDIWGWAWDRVVDHRGMTITTTD

Secondary structure (DSSP, 8-state):
-------------------EEEEEESSS--TT---EEEEEEES--S-S--SS-TTSS--EEEE-SS-EEEEEE-GGG-BTTEEEEEE-

pLDDT: mean 81.05, std 15.45, range [38.25, 97.5]

Sequence (88 aa):
MNTRWALLAALLLGAAEGGQITGRSPYWLSDSGGVTLTITGSGFSEDQFNQFDPTLGNRVILVNDHDAINCDVINYLSNTNKIVCNTR

Organism: Homarus americanus (NCBI:txid6706)

InterPro domains:
  IPR013783 Immunoglobulin-like fold [G3DSA:2.60.40.10] (20-88)
  IPR014756 Immunoglobulin E-set [SSF81296] (19-86)

Radius of gyration: 20.0 Å; chains: 1; bounding box: 63×51×31 Å